Protein AF-A0A7G6E4B0-F1 (afdb_monomer_lite)

Sequence (97 aa):
MRIFNQHIPGIIKAYNQNKNTTGKVEDKQKVSKNDGVELSSEARYYAIARQALQELPEIDEAKVAELKQAVKSGTYRVNHEEVAEKILEENIFDKLV

Secondary structure (DSSP, 8-state):
--------TTHHHHHHHTT-S-------------------HHHHHHHHHHHHHHHS-SS-HHHHHHHHHHHHTT-----HHHHHHHHHHHHHHHHH-

Structure (mmCIF, N/CA/C/O backbone):
data_AF-A0A7G6E4B0-F1
#
_entry.id   AF-A0A7G6E4B0-F1
#
loop_
_atom_site.group_PDB
_atom_site.id
_atom_site.type_symbol
_atom_site.label_atom_id
_atom_site.label_alt_id
_atom_site.label_comp_id
_atom_site.label_asym_id
_atom_site.label_entity_id
_atom_site.label_seq_id
_atom_site.pdbx_PDB_ins_code
_atom_site.Cartn_x
_atom_site.Cartn_y
_atom_site.Cartn_z
_atom_site.occupancy
_atom_site.B_iso_or_equiv
_atom_site.auth_seq_id
_atom_site.auth_comp_id
_atom_site.auth_asym_id
_atom_site.auth_atom_id
_atom_site.pdbx_PDB_model_num
ATOM 1 N N . MET A 1 1 ? 15.021 -32.387 -32.739 1.00 39.38 1 MET A N 1
ATOM 2 C CA . MET A 1 1 ? 14.443 -31.192 -32.088 1.00 39.38 1 MET A CA 1
ATOM 3 C C . MET A 1 1 ? 14.514 -30.048 -33.099 1.00 39.38 1 MET A C 1
ATOM 5 O O . MET A 1 1 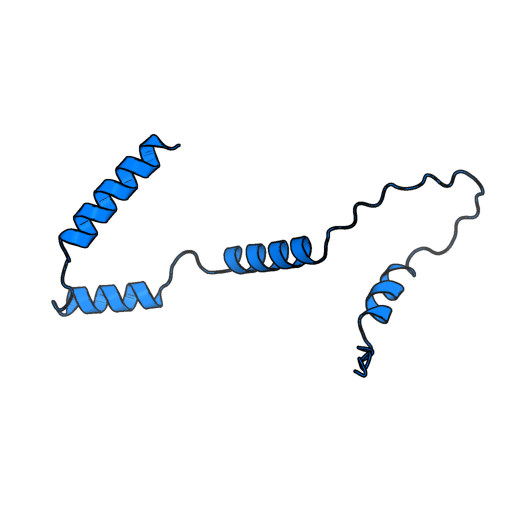? 15.613 -29.712 -33.512 1.00 39.38 1 MET A O 1
ATOM 9 N N . ARG A 1 2 ? 13.379 -29.569 -33.632 1.00 41.78 2 ARG A N 1
ATOM 10 C CA . ARG A 1 2 ? 13.326 -28.513 -34.666 1.00 41.78 2 ARG A CA 1
ATOM 11 C C . ARG A 1 2 ? 12.914 -27.202 -33.994 1.00 41.78 2 ARG A C 1
ATOM 13 O O . ARG A 1 2 ? 11.755 -27.065 -33.622 1.00 41.78 2 ARG A O 1
ATOM 20 N N . ILE A 1 3 ? 13.853 -26.278 -33.812 1.00 45.16 3 ILE A N 1
ATOM 21 C CA . ILE A 1 3 ? 13.557 -24.910 -33.368 1.00 45.16 3 ILE A CA 1
ATOM 22 C C . ILE A 1 3 ? 13.096 -24.104 -34.583 1.00 45.16 3 ILE A C 1
ATOM 24 O O . ILE A 1 3 ? 13.857 -23.853 -35.513 1.00 45.16 3 ILE A O 1
ATOM 28 N N . PHE A 1 4 ? 11.805 -23.789 -34.608 1.00 49.50 4 PHE A N 1
ATOM 29 C CA . PHE A 1 4 ? 11.165 -23.008 -35.658 1.00 49.50 4 PHE A CA 1
ATOM 30 C C . PHE A 1 4 ? 11.384 -21.519 -35.355 1.00 49.50 4 PHE A C 1
ATOM 32 O O . PHE A 1 4 ? 10.860 -21.004 -34.369 1.00 49.50 4 PHE A O 1
ATOM 39 N N . ASN A 1 5 ? 12.193 -20.836 -36.169 1.00 50.25 5 ASN A N 1
ATOM 40 C CA . ASN A 1 5 ? 12.485 -19.411 -36.019 1.00 50.25 5 ASN A CA 1
ATOM 41 C C . ASN A 1 5 ? 11.316 -18.580 -36.580 1.00 50.25 5 ASN A C 1
ATOM 43 O O . ASN A 1 5 ? 11.240 -18.336 -37.784 1.00 50.25 5 ASN A O 1
ATOM 47 N N . GLN A 1 6 ? 10.376 -18.190 -35.717 1.00 63.53 6 GLN A N 1
ATOM 48 C CA . GLN A 1 6 ? 9.279 -17.283 -36.065 1.00 63.53 6 GLN A CA 1
ATOM 49 C C . GLN A 1 6 ? 9.843 -15.869 -36.274 1.00 63.53 6 GLN A C 1
ATOM 51 O O . GLN A 1 6 ? 10.208 -15.178 -35.323 1.00 63.53 6 GLN A O 1
ATOM 56 N N . HIS A 1 7 ? 9.929 -15.436 -37.531 1.00 57.72 7 HIS A N 1
ATOM 57 C CA . HIS A 1 7 ? 10.230 -14.049 -37.872 1.00 57.72 7 HIS A CA 1
ATOM 58 C C . HIS A 1 7 ? 9.045 -13.168 -37.474 1.00 57.72 7 HIS A C 1
ATOM 60 O O . HIS A 1 7 ? 7.977 -13.287 -38.063 1.00 57.72 7 HIS A O 1
ATOM 66 N N . ILE A 1 8 ? 9.233 -12.270 -36.503 1.00 58.69 8 ILE A N 1
ATOM 67 C CA . ILE A 1 8 ? 8.238 -11.254 -36.135 1.00 58.69 8 ILE A CA 1
ATOM 68 C C . ILE A 1 8 ? 8.459 -10.030 -37.046 1.00 58.69 8 ILE A C 1
ATOM 70 O O . ILE A 1 8 ? 9.456 -9.313 -36.879 1.00 58.69 8 ILE A O 1
ATOM 74 N N . PRO A 1 9 ? 7.583 -9.771 -38.036 1.00 49.31 9 PRO A N 1
ATOM 75 C CA . PRO A 1 9 ? 7.775 -8.713 -39.021 1.00 49.31 9 PRO A CA 1
ATOM 76 C C . PRO A 1 9 ? 7.403 -7.353 -38.415 1.00 49.31 9 PRO A C 1
ATOM 78 O O . PRO A 1 9 ? 6.322 -6.820 -38.630 1.00 49.31 9 PRO A O 1
ATOM 81 N N . GLY A 1 10 ? 8.318 -6.781 -37.635 1.00 59.69 10 GLY A N 1
ATOM 82 C CA . GLY A 1 10 ? 8.156 -5.437 -37.070 1.00 59.69 10 GLY A CA 1
ATOM 83 C C . GLY A 1 10 ? 9.450 -4.867 -36.500 1.00 59.69 10 GLY A C 1
ATOM 84 O O . GLY A 1 10 ? 9.785 -3.711 -36.752 1.00 59.69 10 GLY A O 1
ATOM 85 N N . ILE A 1 11 ? 10.245 -5.715 -35.842 1.00 62.09 11 ILE A N 1
ATOM 86 C CA . ILE A 1 11 ? 11.484 -5.310 -35.157 1.00 62.09 11 ILE A CA 1
ATOM 87 C C . ILE A 1 11 ? 12.545 -4.814 -36.154 1.00 62.09 11 ILE A C 1
ATOM 89 O O . ILE A 1 11 ? 13.169 -3.776 -35.940 1.00 62.09 11 ILE A O 1
ATOM 93 N N . ILE A 1 12 ? 12.688 -5.483 -37.304 1.00 64.62 12 ILE A N 1
ATOM 94 C CA . ILE A 1 12 ? 13.638 -5.074 -38.357 1.00 64.62 12 ILE A CA 1
ATOM 95 C C . ILE A 1 12 ? 13.271 -3.695 -38.934 1.00 64.62 12 ILE A C 1
ATOM 97 O O . ILE A 1 12 ? 14.146 -2.935 -39.348 1.00 64.62 12 ILE A O 1
ATOM 101 N N . LYS A 1 13 ? 11.982 -3.333 -38.953 1.00 59.53 13 LYS A N 1
ATOM 102 C CA . LYS A 1 13 ? 11.521 -2.063 -39.526 1.00 59.53 13 LYS A CA 1
ATOM 103 C C . LYS A 1 13 ? 11.806 -0.884 -38.594 1.00 59.53 13 LYS A C 1
ATOM 105 O O . LYS A 1 13 ? 12.282 0.143 -39.068 1.00 59.53 13 LYS A O 1
ATOM 110 N N . ALA A 1 14 ? 11.604 -1.068 -37.288 1.00 60.00 14 ALA A N 1
ATOM 111 C CA . ALA A 1 14 ? 11.935 -0.068 -36.273 1.00 60.00 14 ALA A CA 1
ATOM 112 C C . ALA A 1 14 ? 13.448 0.212 -36.215 1.00 60.00 14 ALA A C 1
ATOM 114 O O . ALA A 1 14 ? 13.859 1.366 -36.122 1.00 60.00 14 ALA A O 1
ATOM 115 N N . TYR A 1 15 ? 14.278 -0.827 -36.371 1.00 59.66 15 TYR A N 1
ATOM 116 C CA . TYR A 1 15 ? 15.735 -0.676 -36.437 1.00 59.66 15 TYR A CA 1
ATOM 117 C C . TYR A 1 15 ? 16.192 0.136 -37.664 1.00 59.66 15 TYR A C 1
ATOM 119 O O . TYR A 1 15 ? 17.071 0.987 -37.560 1.00 59.66 15 TYR A O 1
ATOM 127 N N . ASN A 1 16 ? 15.563 -0.067 -38.827 1.00 63.59 16 ASN A N 1
ATOM 128 C CA . ASN A 1 16 ? 15.951 0.620 -40.065 1.00 63.59 16 ASN A CA 1
ATOM 129 C C . ASN A 1 16 ? 15.326 2.018 -40.236 1.00 63.59 16 ASN A C 1
ATOM 131 O O . ASN A 1 16 ? 15.875 2.837 -40.972 1.00 63.59 16 ASN A O 1
ATOM 135 N N . GLN A 1 17 ? 14.211 2.327 -39.564 1.00 60.44 17 GLN A N 1
ATOM 136 C CA . GLN A 1 17 ? 13.600 3.664 -39.609 1.00 60.44 17 GLN A CA 1
ATOM 137 C C . GLN A 1 17 ? 14.445 4.737 -38.910 1.00 60.44 17 GLN A C 1
ATOM 139 O O . GLN A 1 17 ? 14.365 5.900 -39.291 1.00 60.44 17 GLN A O 1
ATOM 144 N N . ASN A 1 18 ? 15.310 4.356 -37.966 1.00 57.38 18 ASN A N 1
ATOM 145 C CA . ASN A 1 18 ? 16.216 5.291 -37.291 1.00 57.38 18 ASN A CA 1
ATOM 146 C C . ASN A 1 18 ? 17.442 5.682 -38.155 1.00 57.38 18 ASN A C 1
ATOM 148 O O . ASN A 1 18 ? 18.170 6.606 -37.823 1.00 57.38 18 ASN A O 1
ATOM 152 N N . LYS A 1 19 ? 17.675 5.020 -39.300 1.00 53.19 19 LYS A N 1
ATOM 153 C CA . LYS A 1 19 ? 18.875 5.245 -40.130 1.00 53.19 19 LYS A CA 1
ATOM 154 C C . LYS A 1 19 ? 18.698 6.290 -41.246 1.00 53.19 19 LYS A C 1
ATOM 156 O O . LYS A 1 19 ? 19.678 6.680 -41.871 1.00 53.19 19 LYS A O 1
ATOM 161 N N . ASN A 1 20 ? 17.477 6.765 -41.504 1.00 46.72 20 ASN A N 1
ATOM 162 C CA . ASN A 1 20 ? 17.157 7.536 -42.716 1.00 46.72 20 ASN A CA 1
ATOM 163 C C . ASN A 1 20 ? 16.827 9.020 -42.471 1.00 46.72 20 ASN A C 1
ATOM 165 O O . ASN A 1 20 ? 16.053 9.605 -43.225 1.00 46.72 20 ASN A O 1
ATOM 169 N N . THR A 1 21 ? 17.423 9.659 -41.462 1.00 47.91 21 THR A N 1
ATOM 170 C CA . THR A 1 21 ? 17.312 11.117 -41.267 1.00 47.91 21 THR A CA 1
ATOM 171 C C . THR A 1 21 ? 18.674 11.795 -41.182 1.00 47.91 21 THR A C 1
ATOM 173 O O . THR A 1 21 ? 18.978 12.437 -40.182 1.00 47.91 21 THR A O 1
ATOM 176 N N . THR A 1 22 ? 19.518 11.672 -42.210 1.00 39.28 22 THR A N 1
ATOM 177 C CA . THR A 1 22 ? 20.538 12.701 -42.511 1.00 39.28 22 THR A CA 1
ATOM 178 C C . THR A 1 22 ? 21.126 12.485 -43.903 1.00 39.28 22 THR A C 1
ATOM 180 O O . THR A 1 22 ? 22.042 11.695 -44.114 1.00 39.28 22 THR A O 1
ATOM 183 N N . GLY A 1 23 ? 20.561 13.182 -44.888 1.00 42.19 23 GLY A N 1
ATOM 184 C CA . GLY A 1 23 ? 21.170 13.326 -46.203 1.00 42.19 23 GLY A CA 1
ATOM 185 C C . GLY A 1 23 ? 22.223 14.436 -46.199 1.00 42.19 23 GLY A C 1
ATOM 186 O O . GLY A 1 23 ? 21.938 15.534 -45.731 1.00 42.19 23 GLY A O 1
ATOM 187 N N . LYS A 1 24 ? 23.373 14.126 -46.818 1.00 44.81 24 LYS A N 1
ATOM 188 C CA . LYS A 1 24 ? 24.471 15.001 -47.279 1.00 44.81 24 LYS A CA 1
ATOM 189 C C . LYS A 1 24 ? 25.355 15.662 -46.217 1.00 44.81 24 LYS A C 1
ATOM 191 O O . LYS A 1 24 ? 25.016 16.738 -45.753 1.00 44.81 24 LYS A O 1
ATOM 196 N N . VAL A 1 25 ? 26.564 15.115 -46.032 1.00 34.78 25 VAL A N 1
ATOM 197 C CA . VAL A 1 25 ? 27.830 15.857 -46.220 1.00 34.78 25 VAL A CA 1
ATOM 198 C C . VAL A 1 25 ? 28.907 14.861 -46.670 1.00 34.78 25 VAL A C 1
ATOM 200 O O . VAL A 1 25 ? 29.117 13.832 -46.029 1.00 34.78 25 VAL A O 1
ATOM 203 N N . GLU A 1 26 ? 29.542 15.140 -47.806 1.00 45.75 26 GLU A N 1
ATOM 204 C CA . GLU A 1 26 ? 30.801 14.519 -48.209 1.00 45.75 26 GLU A CA 1
ATOM 205 C C . GLU A 1 26 ? 31.902 15.052 -47.289 1.00 45.75 26 GLU A C 1
ATOM 207 O O . GLU A 1 26 ? 32.181 16.241 -47.330 1.00 45.75 26 GLU A O 1
ATOM 212 N N . ASP A 1 27 ? 32.526 14.201 -46.476 1.00 37.44 27 ASP A N 1
ATOM 213 C CA . ASP A 1 27 ? 33.934 14.389 -46.133 1.00 37.44 27 ASP A CA 1
ATOM 214 C C . ASP A 1 27 ? 34.548 13.110 -45.563 1.00 37.44 27 ASP A C 1
ATOM 216 O O . ASP A 1 27 ? 34.054 12.476 -44.626 1.00 37.44 27 ASP A O 1
ATOM 220 N N . LYS A 1 28 ? 35.660 12.708 -46.175 1.00 48.78 28 LYS A N 1
ATOM 221 C CA . LYS A 1 28 ? 36.540 11.666 -45.658 1.00 48.78 28 LYS A CA 1
ATOM 222 C C . LYS A 1 28 ? 37.257 12.246 -44.443 1.00 48.78 28 LYS A C 1
ATOM 224 O O . LYS A 1 28 ? 38.099 13.107 -44.646 1.00 48.78 28 LYS A O 1
ATOM 229 N N . GLN A 1 29 ? 37.032 11.716 -43.240 1.00 41.97 29 GLN A N 1
ATOM 230 C CA . GLN A 1 29 ? 38.085 11.421 -42.252 1.00 41.97 29 GLN A CA 1
ATOM 231 C C . GLN A 1 29 ? 37.516 10.960 -40.904 1.00 41.97 29 GLN A C 1
ATOM 233 O O . GLN A 1 29 ? 36.534 11.485 -40.401 1.00 41.97 29 GLN A O 1
ATOM 238 N N . LYS A 1 30 ? 38.237 9.999 -40.310 1.00 42.81 30 LYS A N 1
ATOM 239 C CA . LYS A 1 30 ? 38.082 9.429 -38.964 1.00 42.81 30 LYS A CA 1
ATOM 240 C C . LYS A 1 30 ? 36.776 8.674 -38.713 1.00 42.81 30 LYS A C 1
ATOM 242 O O . LYS A 1 30 ? 35.804 9.192 -38.177 1.00 42.81 30 LYS A O 1
ATOM 247 N N . VAL A 1 31 ? 36.859 7.362 -38.932 1.00 51.19 31 VAL A N 1
ATOM 248 C CA . VAL A 1 31 ? 36.117 6.381 -38.133 1.00 51.19 31 VAL A CA 1
ATOM 249 C C . VAL A 1 31 ? 36.606 6.519 -36.685 1.00 51.19 31 VAL A C 1
ATOM 251 O O . VAL A 1 31 ? 37.481 5.789 -36.228 1.00 51.19 31 VAL A O 1
ATOM 254 N N . SER A 1 32 ? 36.084 7.519 -35.975 1.00 53.44 32 SER A N 1
ATOM 255 C CA . SER A 1 32 ? 35.930 7.433 -34.531 1.00 53.44 32 SER A CA 1
ATOM 256 C C . SER A 1 32 ? 35.002 6.249 -34.320 1.00 53.44 32 SER A C 1
ATOM 258 O O . SER A 1 32 ? 33.829 6.302 -34.693 1.00 53.44 32 SER A O 1
ATOM 260 N N . LYS A 1 33 ? 35.549 5.137 -33.827 1.00 58.88 33 LYS A N 1
ATOM 261 C CA . LYS A 1 33 ? 34.742 4.083 -33.221 1.00 58.88 33 LYS A CA 1
ATOM 262 C C . LYS A 1 33 ? 34.017 4.772 -32.071 1.00 58.88 33 LYS A C 1
ATOM 264 O O . LYS A 1 33 ? 34.600 4.994 -31.021 1.00 58.88 33 LYS A O 1
ATOM 269 N N . ASN A 1 34 ? 32.801 5.234 -32.335 1.00 56.84 34 ASN A N 1
ATOM 270 C CA . ASN A 1 34 ? 31.925 5.709 -31.287 1.00 56.84 34 ASN A CA 1
ATOM 271 C C . ASN A 1 34 ? 31.676 4.487 -30.415 1.00 56.84 34 ASN A C 1
ATOM 273 O O . ASN A 1 34 ? 31.047 3.531 -30.872 1.00 56.84 34 ASN A O 1
ATOM 277 N N . ASP A 1 35 ? 32.246 4.493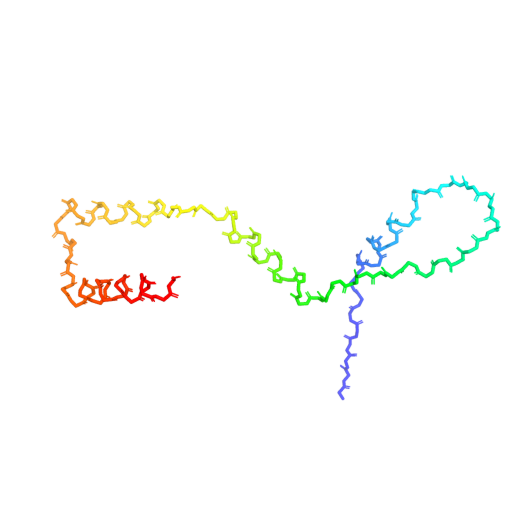 -29.215 1.00 60.22 35 ASP A N 1
ATOM 278 C CA . ASP A 1 35 ? 31.941 3.499 -28.200 1.00 60.22 35 ASP A CA 1
ATOM 279 C C . ASP A 1 35 ? 30.435 3.591 -27.926 1.00 60.22 35 ASP A C 1
ATOM 281 O O . ASP A 1 35 ? 29.933 4.530 -27.309 1.00 60.22 35 ASP A O 1
ATOM 285 N N . GLY A 1 36 ? 29.692 2.656 -28.514 1.00 65.81 36 GLY A N 1
ATOM 286 C CA . GLY A 1 36 ? 28.253 2.543 -28.361 1.00 65.81 36 GLY A CA 1
ATOM 287 C C . GLY A 1 36 ? 27.959 1.748 -27.103 1.00 65.81 36 GLY A C 1
ATOM 288 O O . GLY A 1 36 ? 28.314 0.576 -27.010 1.00 65.81 36 GLY A O 1
ATOM 289 N N . VAL A 1 37 ? 27.304 2.373 -26.131 1.00 68.12 37 VAL A N 1
ATOM 290 C CA . VAL A 1 37 ? 26.793 1.660 -24.960 1.00 68.12 37 VAL A CA 1
ATOM 291 C C . VAL A 1 37 ? 25.477 0.993 -25.357 1.00 68.12 37 VAL A C 1
ATOM 293 O O . VAL A 1 37 ? 24.453 1.658 -25.505 1.00 68.12 37 VAL A O 1
ATOM 296 N N . GLU A 1 38 ? 25.492 -0.326 -25.545 1.00 71.50 38 GLU A N 1
ATOM 297 C CA . GLU A 1 38 ? 24.275 -1.106 -25.765 1.00 71.50 38 GLU A CA 1
ATOM 298 C C . GLU A 1 38 ? 23.765 -1.670 -24.437 1.00 71.50 38 GLU A C 1
ATOM 300 O O . GLU A 1 38 ? 24.390 -2.526 -23.814 1.00 71.50 38 GLU A O 1
ATOM 305 N N . LEU A 1 39 ? 22.602 -1.188 -23.992 1.00 72.44 39 LEU A N 1
ATOM 306 C CA . LEU A 1 39 ? 21.937 -1.730 -22.810 1.00 72.44 39 LEU A CA 1
ATOM 307 C C . LEU A 1 39 ? 21.448 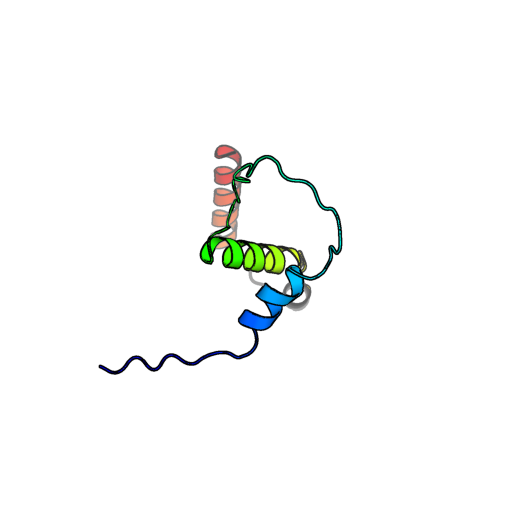-3.155 -23.099 1.00 72.44 39 LEU A C 1
ATOM 309 O O . LEU A 1 39 ? 20.753 -3.363 -24.104 1.00 72.44 39 LEU A O 1
ATOM 313 N N . SER A 1 40 ? 21.778 -4.100 -22.211 1.00 83.56 40 SER A N 1
ATOM 314 C CA . SER A 1 40 ? 21.325 -5.491 -22.303 1.00 83.56 40 SER A CA 1
ATOM 315 C C . SER A 1 40 ? 19.797 -5.573 -22.348 1.00 83.56 40 SER A C 1
ATOM 317 O O . SER A 1 40 ? 19.092 -4.691 -21.848 1.00 83.56 40 SER A O 1
ATOM 319 N N . SER A 1 41 ? 19.264 -6.637 -22.952 1.00 79.69 41 SER A N 1
ATOM 320 C CA . SER A 1 41 ? 17.817 -6.879 -23.003 1.00 79.69 41 SER A CA 1
ATOM 321 C C . SER A 1 41 ? 17.192 -6.868 -21.607 1.00 79.69 41 SER A C 1
ATOM 323 O O . SER A 1 41 ? 16.176 -6.212 -21.404 1.00 79.69 41 SER A O 1
ATOM 325 N N . GLU A 1 42 ? 17.848 -7.504 -20.638 1.00 80.81 42 GLU A N 1
ATOM 326 C CA . GLU A 1 42 ? 17.402 -7.560 -19.244 1.00 80.81 42 GLU A CA 1
ATOM 327 C C . GLU A 1 42 ? 17.304 -6.174 -18.597 1.00 80.81 42 GLU A C 1
ATOM 329 O O . GLU A 1 42 ? 16.293 -5.826 -17.992 1.00 80.81 42 GLU A O 1
ATOM 334 N N . ALA A 1 43 ? 18.320 -5.331 -18.787 1.00 82.50 43 ALA A N 1
ATOM 335 C CA . ALA A 1 43 ? 18.320 -3.994 -18.207 1.00 82.50 43 ALA A CA 1
ATOM 336 C C . ALA A 1 43 ? 17.255 -3.080 -18.842 1.00 82.50 43 ALA A C 1
ATOM 338 O O . ALA A 1 43 ? 16.711 -2.208 -18.164 1.00 82.50 43 ALA A O 1
ATOM 339 N N . ARG A 1 44 ? 16.892 -3.308 -20.113 1.00 83.25 44 ARG A N 1
ATOM 340 C CA . ARG A 1 44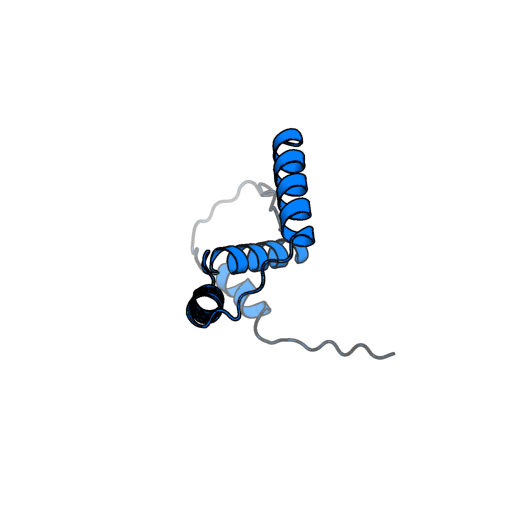 ? 15.743 -2.632 -20.742 1.00 83.25 44 ARG A CA 1
ATOM 341 C C . ARG A 1 44 ? 14.419 -3.072 -20.117 1.00 83.25 44 ARG A C 1
ATOM 343 O O . ARG A 1 44 ? 13.591 -2.214 -19.824 1.00 83.25 44 ARG A O 1
ATOM 350 N N . TYR A 1 45 ? 14.226 -4.371 -19.884 1.00 85.12 45 TYR A N 1
ATOM 351 C CA . TYR A 1 45 ? 13.021 -4.875 -19.215 1.00 85.12 45 TYR A CA 1
ATOM 352 C C . TYR A 1 45 ? 12.898 -4.334 -17.792 1.00 85.12 45 TYR A C 1
ATOM 354 O O . TYR A 1 45 ? 11.827 -3.870 -17.406 1.00 85.12 45 TYR A O 1
ATOM 362 N N . TYR A 1 46 ? 14.004 -4.301 -17.048 1.00 88.25 46 TYR A N 1
ATOM 363 C CA . TYR A 1 46 ? 14.039 -3.720 -15.711 1.00 88.25 46 TYR A CA 1
ATOM 364 C C . TYR A 1 46 ? 13.673 -2.229 -15.713 1.00 88.25 46 TYR A C 1
ATOM 366 O O . TYR A 1 46 ? 12.890 -1.787 -14.876 1.00 88.25 46 TYR A O 1
ATOM 374 N N . ALA A 1 47 ? 14.188 -1.451 -16.672 1.00 84.94 47 ALA A N 1
ATOM 375 C CA . ALA A 1 47 ? 13.855 -0.033 -16.794 1.00 84.94 47 ALA A CA 1
ATOM 376 C C . ALA A 1 47 ? 12.354 0.191 -17.046 1.00 84.94 47 ALA A C 1
ATOM 378 O O . ALA A 1 47 ? 11.753 1.051 -16.406 1.00 84.94 47 ALA A O 1
ATOM 379 N N . ILE A 1 48 ? 11.743 -0.620 -17.916 1.00 86.50 48 ILE A N 1
ATOM 380 C CA . ILE A 1 48 ? 10.302 -0.563 -18.202 1.00 86.50 48 ILE A CA 1
ATOM 381 C C . ILE A 1 48 ? 9.488 -0.943 -16.960 1.00 86.50 48 ILE A C 1
ATOM 383 O O . ILE A 1 48 ? 8.552 -0.233 -16.605 1.00 86.50 48 ILE A O 1
ATOM 387 N N . ALA A 1 49 ? 9.859 -2.024 -16.268 1.00 85.44 49 ALA A N 1
ATOM 388 C CA . ALA A 1 49 ? 9.182 -2.450 -15.044 1.00 85.44 49 ALA A CA 1
ATOM 389 C C . ALA A 1 49 ? 9.277 -1.382 -13.943 1.00 85.44 49 ALA A C 1
ATOM 391 O O . ALA A 1 49 ? 8.283 -1.067 -13.293 1.00 85.44 49 ALA A O 1
ATOM 392 N N . ARG A 1 50 ? 10.454 -0.769 -13.772 1.00 87.19 50 ARG A N 1
ATOM 393 C CA . ARG A 1 50 ? 10.661 0.326 -12.819 1.00 87.19 50 ARG A CA 1
ATOM 394 C C . ARG A 1 50 ? 9.824 1.553 -13.171 1.00 87.19 50 ARG A C 1
ATOM 396 O O . ARG A 1 50 ? 9.266 2.163 -12.269 1.00 87.19 50 ARG A O 1
ATOM 403 N N . GLN A 1 51 ? 9.740 1.909 -14.451 1.00 84.69 51 GLN A N 1
ATOM 404 C CA . GLN A 1 51 ? 8.914 3.028 -14.897 1.00 84.69 51 GLN A CA 1
ATOM 405 C C . GLN A 1 51 ? 7.427 2.754 -14.638 1.00 84.69 51 GLN A C 1
ATOM 407 O O . GLN A 1 51 ? 6.747 3.604 -14.078 1.00 84.69 51 GLN A O 1
ATOM 412 N N . ALA A 1 52 ? 6.948 1.545 -14.940 1.00 83.62 52 ALA A N 1
ATOM 413 C CA . ALA A 1 52 ? 5.572 1.155 -14.648 1.00 83.62 52 ALA A CA 1
ATOM 414 C C . ALA A 1 52 ? 5.254 1.252 -13.146 1.00 83.62 52 ALA A C 1
ATOM 416 O O . ALA A 1 52 ? 4.209 1.773 -12.781 1.00 83.62 52 ALA A O 1
ATOM 417 N N . LEU A 1 53 ? 6.174 0.830 -12.268 1.00 83.69 53 LEU A N 1
ATOM 418 C CA . LEU A 1 53 ? 6.019 0.975 -10.814 1.00 83.69 53 LEU A CA 1
ATOM 419 C C . LEU A 1 53 ? 5.965 2.438 -10.347 1.00 83.69 53 LEU A C 1
ATOM 421 O O . LEU A 1 53 ? 5.334 2.716 -9.336 1.00 83.69 53 LEU A O 1
ATOM 425 N N . GLN A 1 54 ? 6.617 3.364 -11.055 1.00 81.56 54 GLN A N 1
ATOM 426 C CA . GLN A 1 54 ? 6.559 4.799 -10.747 1.00 81.56 54 GLN A CA 1
ATOM 427 C C . GLN A 1 54 ? 5.263 5.460 -11.225 1.00 81.56 54 GLN A C 1
ATOM 429 O O . GLN A 1 54 ? 4.857 6.474 -10.668 1.00 81.56 54 GLN A O 1
ATOM 434 N N . GLU A 1 55 ? 4.637 4.913 -12.267 1.00 82.94 55 GLU A N 1
ATOM 435 C CA . GLU A 1 55 ? 3.351 5.384 -12.791 1.00 82.94 55 GLU A CA 1
ATOM 436 C C . GLU A 1 55 ? 2.163 4.888 -11.950 1.00 82.94 55 GLU A C 1
ATOM 438 O O . GLU A 1 55 ? 1.056 5.416 -12.080 1.00 82.94 55 GLU A O 1
ATOM 443 N N . LEU A 1 56 ? 2.377 3.894 -11.078 1.00 82.62 56 LEU A N 1
ATOM 444 C CA . LEU A 1 56 ? 1.362 3.470 -10.122 1.00 82.62 56 LEU A CA 1
ATOM 445 C C . LEU A 1 56 ? 1.079 4.595 -9.113 1.00 82.62 56 LEU A C 1
ATOM 447 O O . LEU A 1 56 ? 2.004 5.266 -8.650 1.00 82.62 56 LEU A O 1
ATOM 451 N N . PRO A 1 57 ? -0.196 4.793 -8.735 1.00 83.25 57 PRO A N 1
ATOM 452 C CA . PRO A 1 57 ? -0.538 5.752 -7.701 1.00 83.25 57 PRO A CA 1
ATOM 453 C C . PRO A 1 57 ? 0.118 5.345 -6.380 1.00 83.25 57 PRO A C 1
ATOM 455 O O . PRO A 1 57 ? 0.086 4.180 -5.988 1.00 83.25 57 PRO A O 1
ATOM 458 N N . GLU A 1 58 ? 0.672 6.329 -5.673 1.00 83.75 58 GLU A N 1
ATOM 459 C CA . GLU A 1 58 ? 1.269 6.138 -4.345 1.00 83.75 58 GLU A CA 1
ATOM 460 C C . GLU A 1 58 ? 0.246 5.600 -3.328 1.00 83.75 58 GLU A C 1
ATOM 462 O O . GLU A 1 58 ? 0.600 4.902 -2.379 1.00 83.75 58 GLU A O 1
ATOM 467 N N . ILE A 1 59 ? -1.038 5.899 -3.546 1.00 86.69 59 ILE A N 1
ATOM 468 C CA . ILE A 1 59 ? -2.140 5.526 -2.664 1.00 86.69 59 ILE A CA 1
ATOM 469 C C . ILE A 1 59 ? -3.095 4.583 -3.397 1.00 86.69 59 ILE A C 1
ATOM 471 O O . ILE A 1 59 ? -3.680 4.938 -4.419 1.00 86.69 59 ILE A O 1
ATOM 475 N N . ASP A 1 60 ? -3.333 3.411 -2.809 1.00 90.88 60 ASP A N 1
ATOM 476 C CA . ASP A 1 60 ? -4.431 2.529 -3.205 1.00 90.88 60 ASP A CA 1
ATOM 477 C C . ASP A 1 60 ? -5.742 3.004 -2.554 1.00 90.88 60 ASP A C 1
ATOM 479 O O . ASP A 1 60 ? -6.084 2.655 -1.417 1.00 90.88 60 ASP A O 1
ATOM 483 N N . GLU A 1 61 ? -6.483 3.849 -3.275 1.00 91.06 61 GLU A N 1
ATOM 484 C CA . GLU A 1 61 ? -7.749 4.413 -2.797 1.00 91.06 61 GLU A CA 1
ATOM 485 C C . GLU A 1 61 ? -8.801 3.342 -2.478 1.00 91.06 61 GLU A C 1
ATOM 487 O O . GLU A 1 61 ? -9.593 3.517 -1.544 1.00 91.06 61 GLU A O 1
ATOM 492 N N . ALA A 1 62 ? -8.801 2.225 -3.213 1.00 90.31 62 ALA A N 1
ATOM 493 C CA . ALA A 1 62 ? -9.743 1.134 -2.993 1.00 90.31 62 ALA A CA 1
ATOM 494 C C . ALA A 1 62 ? -9.470 0.468 -1.643 1.00 90.31 62 ALA A C 1
ATOM 496 O O . ALA A 1 62 ? -10.400 0.275 -0.849 1.00 90.31 62 ALA A O 1
ATOM 497 N N . LYS A 1 63 ? -8.193 0.210 -1.330 1.00 91.81 63 LYS A N 1
ATOM 498 C CA . LYS A 1 63 ? -7.815 -0.354 -0.032 1.00 91.81 63 LYS A CA 1
ATOM 499 C C . LYS A 1 63 ? -8.143 0.592 1.120 1.00 91.81 63 LYS A C 1
ATOM 501 O O . LYS A 1 63 ? -8.657 0.166 2.156 1.00 91.81 63 LYS A O 1
ATOM 506 N N . VAL A 1 64 ? -7.910 1.890 0.935 1.00 92.75 64 VAL A N 1
ATOM 507 C CA . VAL A 1 64 ? -8.250 2.911 1.936 1.00 92.75 64 VAL A CA 1
ATOM 508 C C . VAL A 1 64 ? -9.761 2.971 2.180 1.00 92.75 64 VAL A C 1
ATOM 510 O O . VAL A 1 64 ? -10.193 3.090 3.329 1.00 92.75 64 VAL A O 1
ATOM 513 N N . ALA A 1 65 ? -10.578 2.894 1.129 1.00 92.88 65 ALA A N 1
ATOM 514 C CA . ALA A 1 65 ? -12.033 2.897 1.252 1.00 92.88 65 ALA A CA 1
ATOM 515 C C . ALA A 1 65 ? -12.550 1.666 2.018 1.00 92.88 65 ALA A C 1
ATOM 517 O O . ALA A 1 65 ? -13.368 1.819 2.930 1.00 92.88 65 ALA A O 1
ATOM 518 N N . GLU A 1 66 ? -12.022 0.479 1.707 1.00 93.06 66 GLU A N 1
ATOM 519 C CA . GLU A 1 66 ? -12.330 -0.778 2.401 1.00 93.06 66 GLU A CA 1
ATOM 520 C C . GLU A 1 66 ? -12.026 -0.671 3.903 1.00 93.06 66 GLU A C 1
ATOM 522 O O . GLU A 1 66 ? -12.895 -0.915 4.744 1.00 93.06 66 GLU A O 1
ATOM 527 N N . LEU A 1 67 ? -10.817 -0.218 4.252 1.00 92.69 67 LEU A N 1
ATOM 528 C CA . LEU A 1 67 ? -10.398 -0.049 5.644 1.00 92.69 67 LEU A CA 1
ATOM 529 C C . LEU A 1 67 ? -11.269 0.977 6.378 1.00 92.69 67 LEU A C 1
ATOM 531 O O . LEU A 1 67 ? -11.728 0.719 7.492 1.00 92.69 67 LEU A O 1
ATOM 535 N N . LYS A 1 68 ? -11.580 2.118 5.747 1.00 92.44 68 LYS A N 1
ATOM 536 C CA . LYS A 1 68 ? -12.489 3.127 6.320 1.00 92.44 68 LYS A CA 1
ATOM 537 C C . LYS A 1 68 ? -13.871 2.543 6.614 1.00 92.44 68 LYS A C 1
ATOM 539 O O . LYS A 1 68 ? -14.469 2.881 7.636 1.00 92.44 68 LYS A O 1
ATOM 544 N N . GLN A 1 69 ? -14.391 1.685 5.741 1.00 93.94 69 GLN A N 1
ATOM 545 C CA . GLN A 1 69 ? -15.675 1.021 5.952 1.00 93.94 69 GLN A CA 1
ATOM 546 C C . GLN A 1 69 ? -15.605 -0.016 7.082 1.00 93.94 69 GLN A C 1
ATOM 548 O O . GLN A 1 69 ? -16.502 -0.051 7.929 1.00 93.94 69 GLN A O 1
ATOM 553 N N . ALA A 1 70 ? -14.541 -0.819 7.144 1.00 92.00 70 ALA A N 1
ATOM 554 C CA . ALA A 1 70 ? -14.319 -1.780 8.225 1.00 92.00 70 ALA A CA 1
ATOM 555 C C . ALA A 1 70 ? -14.247 -1.082 9.596 1.00 92.00 70 ALA A C 1
ATOM 557 O O . ALA A 1 70 ? -14.865 -1.530 10.563 1.00 92.00 70 ALA A O 1
ATOM 558 N N . VAL A 1 71 ? -13.572 0.070 9.661 1.00 91.94 71 VAL A N 1
ATOM 559 C CA . VAL A 1 71 ? -13.492 0.897 10.875 1.00 91.94 71 VAL A CA 1
ATOM 560 C C . VAL A 1 71 ? -14.865 1.464 11.244 1.00 91.94 71 VAL A C 1
ATOM 562 O O . VAL A 1 71 ? -15.300 1.306 12.381 1.00 91.94 71 VAL A O 1
ATOM 565 N N . LYS A 1 72 ? -15.595 2.062 10.290 1.00 92.75 72 LYS A N 1
ATOM 566 C CA . LYS A 1 72 ? -16.945 2.612 10.538 1.00 92.75 72 LYS A CA 1
ATOM 567 C C . LYS A 1 72 ? -17.954 1.554 10.984 1.00 92.75 72 LYS A C 1
ATOM 569 O O . LYS A 1 72 ? -18.820 1.846 11.799 1.00 92.75 72 LYS A O 1
ATOM 574 N N . SER A 1 73 ? -17.861 0.347 10.432 1.00 93.94 73 SER A N 1
ATOM 575 C CA . SER A 1 73 ? -18.741 -0.775 10.780 1.00 93.94 73 SER A CA 1
ATOM 576 C C . SER A 1 73 ? -18.339 -1.488 12.075 1.00 93.94 73 SER A C 1
ATOM 578 O O . SER A 1 73 ? -19.052 -2.390 12.506 1.00 93.94 73 SER A O 1
ATOM 580 N N . GLY A 1 74 ? -17.212 -1.112 12.695 1.00 90.62 74 GLY A N 1
ATOM 581 C CA . GLY A 1 74 ? -16.699 -1.750 13.910 1.00 90.62 74 GLY A CA 1
ATOM 582 C C . GLY A 1 74 ? -16.173 -3.173 13.695 1.00 90.62 74 GLY A C 1
ATOM 583 O O . GLY A 1 74 ? -15.946 -3.894 14.662 1.00 90.62 74 GLY A O 1
ATOM 584 N N . THR A 1 75 ? -15.991 -3.597 12.442 1.00 91.06 75 THR A N 1
ATOM 585 C CA . THR A 1 75 ? -15.486 -4.937 12.095 1.00 91.06 75 THR A CA 1
ATOM 586 C C . THR A 1 75 ? -13.968 -4.977 11.947 1.00 91.06 75 THR A C 1
ATOM 588 O O . THR A 1 75 ? -13.387 -6.060 11.876 1.00 91.06 75 THR A O 1
ATOM 591 N N . TYR A 1 76 ? -13.314 -3.814 11.941 1.00 89.44 76 TYR A N 1
ATOM 592 C CA . TYR A 1 76 ? -11.862 -3.727 11.940 1.00 89.44 76 TYR A CA 1
ATOM 593 C C . TYR A 1 76 ? -11.286 -4.254 13.258 1.00 89.44 76 TYR A C 1
ATOM 595 O O . TYR A 1 76 ? -11.535 -3.700 14.330 1.00 89.44 76 TYR A O 1
ATOM 603 N N . ARG A 1 77 ? -10.509 -5.335 13.174 1.00 89.44 77 ARG A N 1
ATOM 604 C CA . ARG A 1 77 ? -9.809 -5.934 14.311 1.00 89.44 77 ARG A CA 1
ATOM 605 C C . ARG A 1 77 ? -8.334 -5.592 14.222 1.00 89.44 77 ARG A C 1
ATOM 607 O O . ARG A 1 77 ? -7.688 -5.916 13.234 1.00 89.44 77 ARG A O 1
ATOM 614 N N . VAL A 1 78 ? -7.815 -4.962 15.269 1.00 88.69 78 VAL A N 1
ATOM 615 C CA . VAL A 1 78 ? -6.382 -4.700 15.398 1.00 88.69 78 VAL A CA 1
ATOM 616 C C . VAL A 1 78 ? -5.709 -5.978 15.880 1.00 88.69 78 VAL A C 1
ATOM 618 O O . VAL A 1 78 ? -6.043 -6.478 16.954 1.00 88.69 78 VAL A O 1
ATOM 621 N N . ASN A 1 79 ? -4.767 -6.499 15.100 1.00 92.69 79 ASN A N 1
ATOM 622 C CA . ASN A 1 79 ? -3.915 -7.594 15.533 1.00 92.69 79 ASN A CA 1
ATOM 623 C C . ASN A 1 79 ? -2.712 -7.027 16.303 1.00 92.69 79 ASN A C 1
ATOM 625 O O . ASN A 1 79 ? -1.896 -6.294 15.751 1.00 92.69 79 ASN A O 1
ATOM 629 N N . HIS A 1 80 ? -2.612 -7.341 17.594 1.00 92.06 80 HIS A N 1
ATOM 630 C CA . HIS A 1 80 ? -1.540 -6.831 18.453 1.00 92.06 80 HIS A CA 1
ATOM 631 C C . HIS A 1 80 ? -0.151 -7.340 18.045 1.00 92.06 80 HIS A C 1
ATOM 633 O O . HIS A 1 80 ? 0.832 -6.633 18.253 1.00 92.06 80 HIS A O 1
ATOM 639 N N . GLU A 1 81 ? -0.074 -8.536 17.460 1.00 91.62 81 GLU A N 1
ATOM 640 C CA . GLU A 1 81 ? 1.178 -9.122 16.979 1.00 91.62 81 GLU A CA 1
ATOM 641 C C . GLU A 1 81 ? 1.710 -8.352 15.766 1.00 91.62 81 GLU A C 1
ATOM 643 O O . GLU A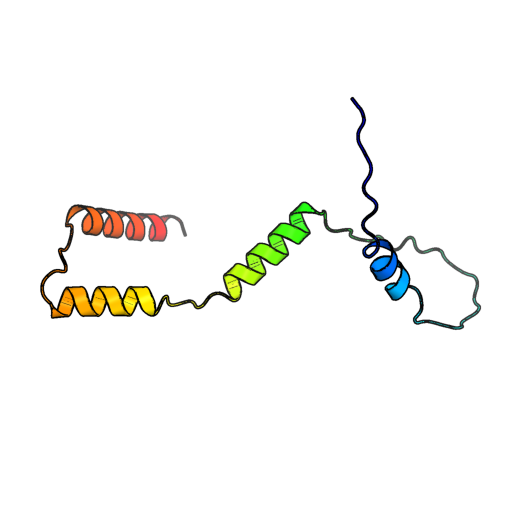 1 81 ? 2.855 -7.913 15.785 1.00 91.62 81 GLU A O 1
ATOM 648 N N . GLU A 1 82 ? 0.844 -8.059 14.790 1.00 90.75 82 GLU A N 1
ATOM 649 C CA . GLU A 1 82 ? 1.186 -7.226 13.624 1.00 90.75 82 GLU A CA 1
ATOM 650 C C . GLU A 1 82 ? 1.635 -5.817 14.036 1.00 90.75 82 GLU A C 1
ATOM 652 O O . GLU A 1 82 ? 2.568 -5.261 13.460 1.00 90.75 82 GLU A O 1
ATOM 657 N N . VAL A 1 83 ? 1.004 -5.227 15.058 1.00 91.25 83 VAL A N 1
ATOM 658 C CA . VAL A 1 83 ? 1.415 -3.913 15.580 1.00 91.25 83 VAL A CA 1
ATOM 659 C C . VAL A 1 83 ? 2.815 -3.978 16.191 1.00 91.25 83 VAL A C 1
ATOM 661 O O . VAL A 1 83 ? 3.642 -3.110 15.917 1.00 91.25 83 VAL A O 1
ATOM 664 N N . ALA A 1 84 ? 3.097 -4.994 17.010 1.00 91.62 84 ALA A N 1
ATOM 665 C CA . ALA A 1 84 ? 4.413 -5.168 17.615 1.00 91.62 84 ALA A CA 1
ATOM 666 C C . ALA A 1 84 ? 5.497 -5.433 16.558 1.00 91.62 84 ALA A C 1
ATOM 668 O O . ALA A 1 84 ? 6.574 -4.845 16.634 1.00 91.62 84 ALA A O 1
ATOM 669 N N . GLU A 1 85 ? 5.199 -6.257 15.551 1.00 92.50 85 GLU A N 1
ATOM 670 C CA . GLU A 1 85 ? 6.085 -6.516 14.415 1.00 92.50 85 GLU A CA 1
ATOM 671 C C . GLU A 1 85 ? 6.416 -5.224 13.663 1.00 92.50 85 GLU A C 1
ATOM 673 O O . GLU A 1 85 ? 7.592 -4.926 13.462 1.00 92.50 85 GLU A O 1
ATOM 678 N N . LYS A 1 86 ? 5.414 -4.394 13.343 1.00 92.00 86 LYS A N 1
ATOM 679 C CA . LYS A 1 86 ? 5.638 -3.114 12.650 1.00 92.00 86 LYS A CA 1
ATOM 680 C C . LYS A 1 86 ? 6.473 -2.130 13.464 1.00 92.00 86 LYS A C 1
ATOM 682 O O . LYS A 1 86 ? 7.349 -1.478 12.904 1.00 92.00 86 LYS A O 1
ATOM 687 N N . ILE A 1 87 ? 6.266 -2.063 14.782 1.00 90.31 87 ILE A N 1
ATOM 688 C CA . ILE A 1 87 ? 7.104 -1.243 15.672 1.00 90.31 87 ILE A CA 1
ATOM 689 C C . ILE A 1 87 ? 8.565 -1.707 15.615 1.00 90.31 87 ILE A C 1
ATOM 691 O O . ILE A 1 87 ? 9.477 -0.880 15.567 1.00 90.31 87 ILE A O 1
ATOM 695 N N . LEU A 1 88 ? 8.803 -3.021 15.638 1.00 91.44 88 LEU A N 1
ATOM 696 C CA . LEU A 1 88 ? 10.153 -3.574 15.562 1.00 91.44 88 LEU A CA 1
ATOM 697 C C . LEU A 1 88 ? 10.788 -3.328 14.193 1.00 91.44 88 LEU A C 1
ATOM 699 O O . LEU A 1 88 ? 11.941 -2.906 14.147 1.00 91.44 88 LEU A O 1
ATOM 703 N N . GLU A 1 89 ? 10.049 -3.542 13.103 1.00 91.00 89 GLU A N 1
ATOM 704 C CA . GLU A 1 89 ? 10.508 -3.240 11.746 1.00 91.00 89 GLU A CA 1
ATOM 705 C C . GLU A 1 89 ? 10.952 -1.779 11.625 1.00 91.00 89 GLU A C 1
ATOM 707 O O . GLU A 1 89 ? 12.092 -1.539 11.235 1.00 91.00 89 GLU A O 1
ATOM 712 N N . GLU A 1 90 ? 10.119 -0.808 12.017 1.00 87.25 90 GLU A N 1
ATOM 713 C CA . GLU A 1 90 ? 10.468 0.618 11.926 1.00 87.25 90 GLU A CA 1
ATOM 714 C C . GLU A 1 90 ? 11.740 0.958 12.716 1.00 87.25 90 GLU A C 1
ATOM 716 O O . GLU A 1 90 ? 12.630 1.632 12.198 1.00 87.25 90 GLU A O 1
ATOM 721 N N . ASN A 1 91 ? 11.882 0.429 13.937 1.00 82.31 91 ASN A N 1
ATOM 722 C CA . ASN A 1 91 ? 13.079 0.648 14.758 1.00 82.31 91 ASN A CA 1
ATOM 723 C C . ASN A 1 91 ? 14.341 -0.010 14.173 1.00 82.31 91 ASN A C 1
ATOM 725 O O . ASN A 1 91 ? 15.453 0.476 14.387 1.00 82.31 91 ASN A O 1
ATOM 729 N N . ILE A 1 92 ? 14.195 -1.14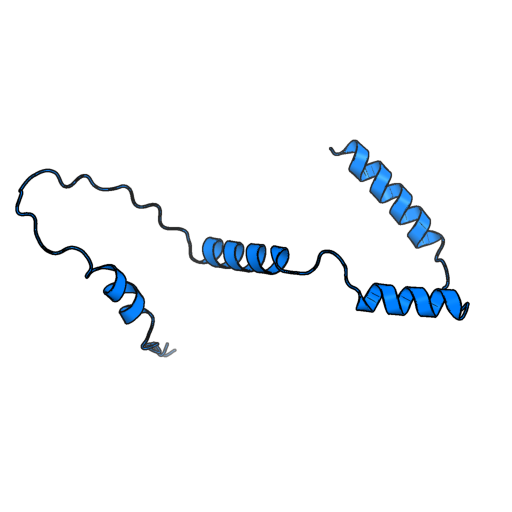2 13.480 1.00 82.06 92 ILE A N 1
ATOM 730 C CA . ILE A 1 92 ? 15.311 -1.819 12.812 1.00 82.06 92 ILE A CA 1
ATOM 731 C C . ILE A 1 92 ? 15.708 -1.054 11.546 1.00 82.06 92 ILE A C 1
ATOM 733 O O . ILE A 1 92 ? 16.900 -0.846 11.327 1.00 82.06 92 ILE A O 1
ATOM 737 N N . PHE A 1 93 ? 14.740 -0.604 10.743 1.00 76.94 93 PHE A N 1
ATOM 738 C CA . PHE A 1 93 ? 14.990 0.204 9.547 1.00 76.94 93 PHE A CA 1
ATOM 739 C C . PHE A 1 93 ? 15.705 1.520 9.881 1.00 76.94 93 PHE A C 1
ATOM 741 O O . PHE A 1 93 ? 16.678 1.848 9.208 1.00 76.94 93 PHE A O 1
ATOM 748 N N . ASP A 1 94 ? 15.302 2.213 10.951 1.00 76.94 94 ASP A N 1
ATOM 749 C CA . ASP A 1 94 ? 15.933 3.466 11.403 1.00 76.94 94 ASP A CA 1
ATOM 750 C C . ASP A 1 94 ? 17.405 3.286 11.830 1.00 76.94 94 ASP A C 1
ATOM 752 O O . ASP A 1 94 ? 18.211 4.199 11.710 1.00 76.94 94 ASP A O 1
ATOM 756 N N . LYS A 1 95 ? 17.798 2.085 12.281 1.00 73.19 95 LYS A N 1
ATOM 757 C CA . LYS A 1 95 ? 19.199 1.765 12.627 1.00 73.19 95 LYS A CA 1
ATOM 758 C C . LYS A 1 95 ? 20.072 1.341 11.447 1.00 73.19 95 LYS A C 1
ATOM 760 O O . LYS A 1 95 ? 21.289 1.255 11.613 1.00 73.19 95 LYS A O 1
ATOM 765 N N . LEU A 1 96 ? 19.470 0.964 10.322 1.00 65.88 96 LEU A N 1
ATOM 766 C CA . LEU A 1 96 ? 20.177 0.433 9.152 1.00 65.88 96 LEU A CA 1
ATOM 767 C C . LEU A 1 96 ? 20.462 1.499 8.084 1.00 65.88 96 LEU A C 1
ATOM 769 O O . LEU A 1 96 ? 21.208 1.216 7.145 1.00 65.88 96 LEU A O 1
ATOM 773 N N . VAL A 1 97 ? 19.878 2.689 8.231 1.00 55.34 97 VAL A N 1
ATOM 774 C CA . VAL A 1 97 ? 20.114 3.888 7.410 1.00 55.34 97 VAL A CA 1
ATOM 775 C C . VAL A 1 97 ? 21.118 4.800 8.108 1.00 55.34 97 VAL A C 1
ATOM 777 O O . VAL A 1 97 ? 21.973 5.363 7.387 1.00 55.34 97 VAL A O 1
#

pLDDT: mean 73.35, std 18.23, range [34.78, 93.94]

Foldseek 3Di:
DDDDDDDDPPPVVVVVVVVPPDDDDDDDDDPPVPPDDDDDPVVVVVVVVVVVVVVDDPDDVVVVVVVVVCVVVVVDDDDPVVVVVVVVVVVVVVVVD

Radius of gyration: 27.44 Å; chains: 1; bounding box: 57×47×67 Å

Organism: Thermanaerosceptrum fracticalcis (NCBI:txid1712410)

InterPro domains:
  IPR007412 Anti-sigma-28 factor, FlgM [TIGR03824] (17-90)
  IPR031316 Anti-sigma-28 factor FlgM, C-terminal [PF04316] (35-89)
  IPR035890 Anti-sigma-28 factor FlgM superfamily [SSF101498] (4-89)